Protein AF-A0AAV3X6A4-F1 (afdb_monomer)

Structure (mmCIF, N/CA/C/O backbone):
data_AF-A0AAV3X6A4-F1
#
_entry.id   AF-A0AAV3X6A4-F1
#
loop_
_atom_site.group_PDB
_atom_site.id
_atom_site.type_symbol
_atom_site.label_atom_id
_atom_site.label_alt_id
_atom_site.label_comp_id
_atom_site.label_asym_id
_atom_site.label_entity_id
_atom_site.label_seq_id
_atom_site.pdbx_PDB_ins_code
_atom_site.Cartn_x
_atom_site.Cartn_y
_atom_site.Cartn_z
_atom_site.occupancy
_atom_site.B_iso_or_equiv
_atom_site.auth_seq_id
_atom_site.auth_comp_id
_atom_site.auth_asym_id
_atom_site.auth_atom_id
_atom_site.pdbx_PDB_model_num
ATOM 1 N N . MET A 1 1 ? -1.739 -6.116 -9.321 1.00 75.75 1 MET A N 1
ATOM 2 C CA . MET A 1 1 ? -0.324 -6.012 -8.941 1.00 75.75 1 MET A CA 1
ATOM 3 C C . MET A 1 1 ? 0.551 -6.293 -10.141 1.00 75.75 1 MET A C 1
ATOM 5 O O . MET A 1 1 ? 0.856 -5.336 -10.820 1.00 75.75 1 MET A O 1
ATOM 9 N N . GLY A 1 2 ? 0.948 -7.527 -10.490 1.00 83.94 2 GLY A N 1
ATOM 10 C CA . GLY A 1 2 ? 1.810 -7.723 -11.683 1.00 83.94 2 GLY A CA 1
ATOM 11 C C . GLY A 1 2 ? 3.144 -6.948 -11.630 1.00 83.94 2 GLY A C 1
ATOM 12 O O . GLY A 1 2 ? 3.832 -6.806 -12.637 1.00 83.94 2 GLY A O 1
ATOM 13 N N . ILE A 1 3 ? 3.498 -6.444 -10.444 1.00 87.50 3 ILE A N 1
ATOM 14 C CA . ILE A 1 3 ? 4.680 -5.636 -10.171 1.00 87.50 3 ILE A CA 1
ATOM 15 C C . ILE A 1 3 ? 5.885 -6.570 -10.107 1.00 87.50 3 ILE A C 1
ATOM 17 O O . ILE A 1 3 ? 5.849 -7.618 -9.457 1.00 87.50 3 ILE A O 1
ATOM 21 N N . ASN A 1 4 ? 6.973 -6.187 -10.772 1.00 91.12 4 ASN A N 1
ATOM 22 C CA . ASN A 1 4 ? 8.206 -6.958 -10.721 1.00 91.12 4 ASN A CA 1
ATOM 23 C C . ASN A 1 4 ? 8.844 -6.862 -9.326 1.00 91.12 4 ASN A C 1
ATOM 25 O O . ASN A 1 4 ? 8.891 -5.791 -8.721 1.00 91.12 4 ASN A O 1
ATOM 29 N N . ARG A 1 5 ? 9.430 -7.963 -8.846 1.00 89.81 5 ARG A N 1
ATOM 30 C CA . ARG A 1 5 ? 10.209 -7.981 -7.599 1.00 89.81 5 ARG A CA 1
ATOM 31 C C . ARG A 1 5 ? 11.310 -6.913 -7.559 1.00 89.81 5 ARG A C 1
ATOM 33 O O . ARG A 1 5 ? 11.608 -6.393 -6.491 1.00 89.81 5 ARG A O 1
ATOM 40 N N . SER A 1 6 ? 11.923 -6.587 -8.703 1.00 93.19 6 SER A N 1
ATOM 41 C CA . SER A 1 6 ? 12.967 -5.560 -8.782 1.00 93.19 6 SER A CA 1
ATOM 42 C C . SER A 1 6 ? 12.410 -4.170 -8.490 1.00 93.19 6 SER A C 1
ATOM 44 O O . SER A 1 6 ? 13.068 -3.386 -7.818 1.00 93.19 6 SER A O 1
ATOM 46 N N . THR A 1 7 ? 11.182 -3.892 -8.924 1.00 92.19 7 THR A N 1
ATOM 47 C CA . THR A 1 7 ? 10.470 -2.647 -8.631 1.00 92.19 7 THR A CA 1
ATOM 48 C C . THR A 1 7 ? 10.177 -2.524 -7.137 1.00 92.19 7 THR A C 1
ATOM 50 O O . THR A 1 7 ? 10.469 -1.491 -6.547 1.00 92.19 7 THR A O 1
ATOM 53 N N . VAL A 1 8 ? 9.708 -3.601 -6.495 1.00 90.06 8 VAL A N 1
ATOM 54 C CA . VAL A 1 8 ? 9.507 -3.622 -5.033 1.00 90.06 8 VAL A CA 1
ATOM 55 C C . VAL A 1 8 ? 10.826 -3.406 -4.286 1.00 90.06 8 VAL A C 1
ATOM 57 O O . VAL A 1 8 ? 10.872 -2.652 -3.320 1.00 90.06 8 VAL A O 1
ATOM 60 N N . SER A 1 9 ? 11.915 -4.021 -4.757 1.00 92.50 9 SER A N 1
ATOM 61 C CA . SER A 1 9 ? 13.250 -3.817 -4.182 1.00 92.50 9 SER A CA 1
ATOM 62 C C . SER A 1 9 ? 13.694 -2.351 -4.262 1.00 92.50 9 SER A C 1
ATOM 64 O O . SER A 1 9 ? 14.262 -1.828 -3.309 1.00 92.50 9 SER A O 1
ATOM 66 N N . GLN A 1 10 ? 13.403 -1.655 -5.364 1.00 93.75 10 GLN A N 1
ATOM 67 C CA . GLN A 1 10 ? 13.718 -0.229 -5.504 1.00 93.75 10 GLN A CA 1
ATOM 68 C C . GLN A 1 10 ? 12.927 0.646 -4.525 1.00 93.75 10 GLN A C 1
ATOM 70 O O . GLN A 1 10 ? 13.499 1.587 -3.983 1.00 93.75 10 GLN A O 1
ATOM 75 N N . TRP A 1 11 ? 11.656 0.315 -4.268 1.00 91.50 11 TRP A N 1
ATOM 76 C CA . TRP A 1 11 ? 10.832 1.008 -3.269 1.00 91.50 11 TRP A CA 1
ATOM 77 C C . TRP A 1 11 ? 11.357 0.796 -1.853 1.00 91.50 11 TRP A C 1
ATOM 79 O O . TRP A 1 11 ? 11.419 1.728 -1.060 1.00 91.50 11 TRP A O 1
ATOM 89 N N . PHE A 1 12 ? 11.756 -0.438 -1.539 1.00 88.06 12 PHE A N 1
ATOM 90 C CA . PHE A 1 12 ? 12.307 -0.778 -0.232 1.00 88.06 12 PHE A CA 1
ATOM 91 C C . PHE A 1 12 ? 13.635 -0.064 0.041 1.00 88.06 12 PHE A C 1
ATOM 93 O O . PHE A 1 12 ? 13.850 0.415 1.147 1.00 88.06 12 PHE A O 1
ATOM 100 N N . ASN A 1 13 ? 14.500 0.035 -0.971 1.00 92.69 13 ASN A N 1
ATOM 101 C CA . ASN A 1 13 ? 15.779 0.743 -0.880 1.00 92.69 13 ASN A CA 1
ATOM 102 C C . ASN A 1 13 ? 15.655 2.257 -1.138 1.00 92.69 13 ASN A C 1
ATOM 104 O O . ASN A 1 13 ? 16.672 2.899 -1.390 1.00 92.69 13 ASN A O 1
ATOM 108 N N . GLU A 1 14 ? 14.433 2.806 -1.165 1.00 87.00 14 GLU A N 1
ATOM 109 C CA . GLU A 1 14 ? 14.153 4.244 -1.341 1.00 87.00 14 GLU A CA 1
ATOM 110 C C . GLU A 1 14 ? 14.828 4.863 -2.583 1.00 87.00 14 GLU A C 1
ATOM 112 O O . GLU A 1 14 ? 15.050 6.063 -2.684 1.00 87.00 14 GLU A O 1
ATOM 117 N N . THR A 1 15 ? 15.154 4.034 -3.579 1.00 91.81 15 THR A N 1
ATOM 118 C CA . THR A 1 15 ? 15.798 4.478 -4.824 1.00 91.81 15 THR A CA 1
ATOM 119 C C . THR A 1 15 ? 14.774 5.070 -5.794 1.00 91.81 15 THR 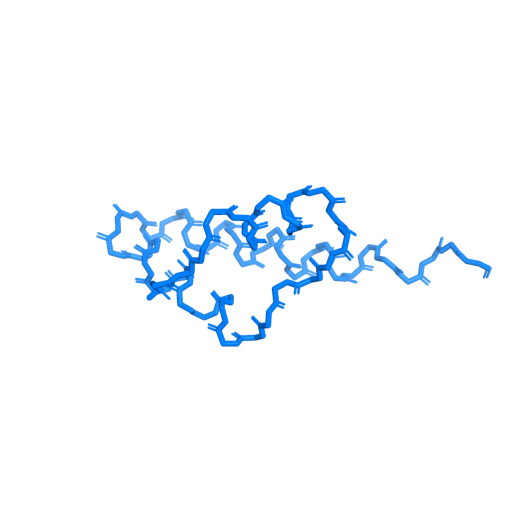A C 1
ATOM 121 O O . THR A 1 15 ? 15.117 5.816 -6.710 1.00 91.81 15 THR A O 1
ATOM 124 N N . ARG A 1 16 ? 13.504 4.689 -5.635 1.00 88.62 16 ARG A N 1
ATOM 125 C CA . ARG A 1 16 ? 12.365 5.170 -6.412 1.00 88.62 16 ARG A CA 1
ATOM 126 C C . ARG A 1 16 ? 11.105 5.005 -5.577 1.00 88.62 16 ARG A C 1
ATOM 128 O O . ARG A 1 16 ? 10.928 3.948 -4.982 1.00 88.62 16 ARG A O 1
ATOM 135 N N . ASP A 1 17 ? 10.198 5.968 -5.633 1.00 88.44 17 ASP A N 1
ATOM 136 C CA . ASP A 1 17 ? 8.902 5.836 -4.974 1.00 88.44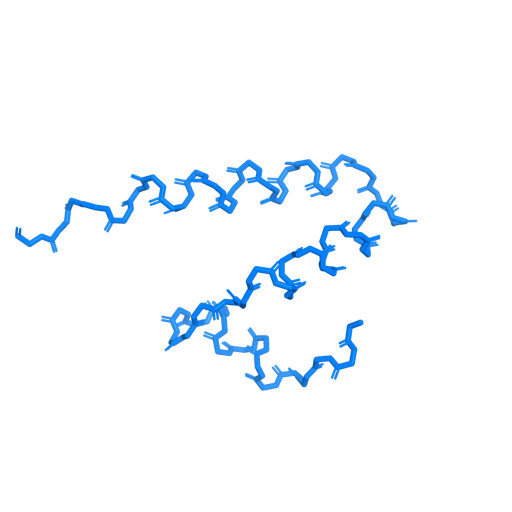 17 ASP A CA 1
ATOM 137 C C . ASP A 1 17 ? 7.900 4.994 -5.782 1.00 88.44 17 ASP A C 1
ATOM 139 O O . ASP A 1 17 ? 7.932 4.974 -7.025 1.00 88.44 17 ASP A O 1
ATOM 143 N N . PRO A 1 18 ? 6.982 4.284 -5.103 1.00 90.44 18 PRO A N 1
ATOM 144 C CA . PRO A 1 18 ? 5.831 3.679 -5.758 1.00 90.44 18 PRO A CA 1
ATOM 145 C C . PRO A 1 18 ? 4.926 4.761 -6.364 1.00 90.44 18 PRO A C 1
ATOM 147 O O . PRO A 1 18 ? 4.763 5.844 -5.807 1.00 90.44 18 PRO A O 1
ATOM 150 N N . SER A 1 19 ? 4.305 4.464 -7.510 1.00 91.38 19 SER A N 1
ATOM 151 C CA . SER A 1 19 ? 3.272 5.339 -8.073 1.00 91.38 19 SER A CA 1
ATOM 152 C C . SER A 1 19 ? 2.004 5.295 -7.217 1.00 91.38 19 SER A C 1
ATOM 154 O O . SER A 1 19 ? 1.738 4.297 -6.548 1.00 91.38 19 SER A O 1
ATOM 156 N N . ALA A 1 20 ? 1.166 6.332 -7.296 1.00 89.81 20 ALA A N 1
ATOM 157 C CA . ALA A 1 20 ? -0.137 6.341 -6.622 1.00 89.81 20 ALA A CA 1
ATOM 158 C C . ALA A 1 20 ? -1.018 5.135 -7.014 1.00 89.81 20 ALA A C 1
ATOM 160 O O . ALA A 1 20 ? -1.732 4.578 -6.180 1.00 89.81 20 ALA A O 1
ATOM 161 N N . GLU A 1 21 ? -0.921 4.685 -8.268 1.00 91.88 21 GLU A N 1
ATOM 162 C CA . GLU A 1 21 ? -1.569 3.460 -8.748 1.00 91.88 21 GLU A CA 1
ATOM 163 C C . GLU A 1 21 ? -1.049 2.222 -8.005 1.00 91.88 21 GLU A C 1
ATOM 165 O O . GLU A 1 21 ? -1.838 1.461 -7.452 1.00 91.88 21 GLU A O 1
ATOM 170 N N . ALA A 1 22 ? 0.274 2.063 -7.891 1.00 92.75 22 ALA A N 1
ATOM 171 C CA . ALA A 1 22 ? 0.874 0.944 -7.171 1.00 92.75 22 ALA A CA 1
ATOM 172 C C . ALA A 1 22 ? 0.499 0.942 -5.681 1.00 92.75 22 ALA A C 1
ATOM 174 O O . ALA A 1 22 ? 0.179 -0.110 -5.133 1.00 92.75 22 ALA A O 1
ATOM 175 N N . VAL A 1 23 ? 0.485 2.110 -5.035 1.00 92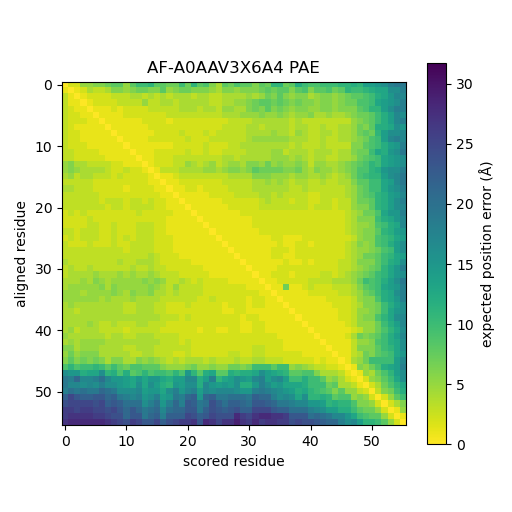.56 23 VAL A N 1
ATOM 176 C CA . VAL A 1 23 ? 0.031 2.268 -3.643 1.00 92.56 23 VAL A CA 1
ATOM 177 C C . VAL A 1 23 ? -1.421 1.809 -3.498 1.00 92.56 23 VAL A C 1
ATOM 179 O O . VAL A 1 23 ? -1.730 1.030 -2.600 1.00 92.56 23 VAL A O 1
ATOM 182 N N . THR A 1 24 ? -2.299 2.222 -4.415 1.00 93.00 24 THR A 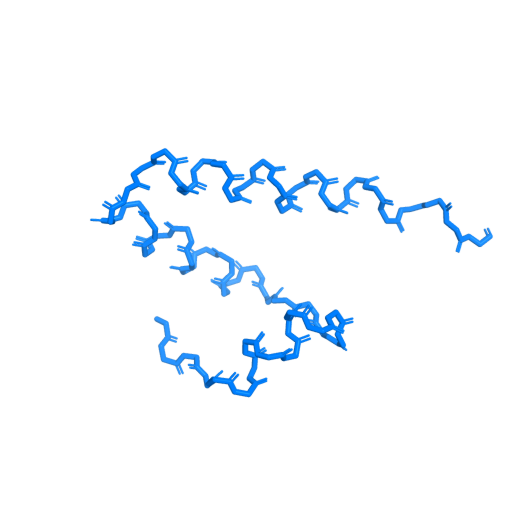N 1
ATOM 183 C CA . THR A 1 24 ? -3.718 1.831 -4.415 1.00 93.00 24 THR A CA 1
ATOM 184 C C . THR A 1 24 ? -3.886 0.321 -4.588 1.00 93.00 24 THR A C 1
ATOM 186 O O . THR A 1 24 ? -4.698 -0.303 -3.900 1.00 93.00 24 THR A O 1
ATOM 189 N N . GLU A 1 25 ? -3.099 -0.297 -5.470 1.00 94.38 25 GLU A N 1
ATOM 190 C CA . GLU A 1 25 ? -3.129 -1.745 -5.657 1.00 94.38 25 GLU A CA 1
ATOM 191 C C . GLU A 1 25 ? -2.607 -2.516 -4.436 1.00 94.38 25 GLU A C 1
ATOM 193 O O . GLU A 1 25 ? -3.175 -3.557 -4.095 1.00 94.38 25 GLU A O 1
ATOM 198 N N . ILE A 1 26 ? -1.567 -2.011 -3.760 1.00 93.19 26 ILE A N 1
ATOM 199 C CA . ILE A 1 26 ? -1.039 -2.593 -2.516 1.00 93.19 26 ILE A CA 1
ATOM 200 C C . ILE A 1 26 ? -2.103 -2.541 -1.424 1.00 93.19 26 ILE A C 1
ATOM 202 O O . ILE A 1 26 ? -2.373 -3.563 -0.798 1.00 93.19 26 ILE A O 1
ATOM 206 N N . VAL A 1 27 ? -2.748 -1.389 -1.233 1.00 94.38 27 VAL A N 1
ATOM 207 C CA . VAL A 1 27 ? -3.834 -1.220 -0.255 1.00 94.38 27 VAL A CA 1
ATOM 208 C C . VAL A 1 27 ? -4.973 -2.188 -0.559 1.00 94.38 27 VAL A C 1
ATOM 210 O O . VAL A 1 27 ? -5.352 -2.970 0.306 1.00 94.38 27 VAL A O 1
ATOM 213 N N . SER A 1 28 ? -5.433 -2.237 -1.812 1.00 94.44 28 SER A N 1
ATOM 214 C CA . SER A 1 28 ? -6.511 -3.139 -2.243 1.00 94.44 28 SER A CA 1
ATOM 215 C C . SER A 1 28 ? -6.165 -4.622 -2.046 1.00 94.44 28 SER A C 1
ATOM 217 O O . SER A 1 28 ? -7.042 -5.457 -1.822 1.00 94.44 28 SER A O 1
ATOM 219 N N . ALA A 1 29 ? -4.887 -4.989 -2.181 1.00 93.94 29 ALA A N 1
ATOM 220 C CA . ALA A 1 29 ? -4.417 -6.346 -1.925 1.00 93.94 29 ALA A CA 1
ATOM 221 C C . ALA A 1 29 ? -4.339 -6.644 -0.421 1.00 93.94 29 ALA A C 1
ATOM 223 O O . ALA A 1 29 ? -4.763 -7.720 0.002 1.00 93.94 29 ALA A O 1
ATOM 224 N N . LEU A 1 30 ? -3.843 -5.697 0.380 1.00 94.88 30 LEU A N 1
ATOM 225 C CA . LEU A 1 30 ? -3.785 -5.810 1.834 1.00 94.88 30 LEU A CA 1
ATOM 226 C C . LEU A 1 30 ? -5.184 -5.902 2.439 1.00 94.88 30 LEU A C 1
ATOM 228 O O . LEU A 1 30 ? -5.389 -6.756 3.287 1.00 94.88 30 LEU A O 1
ATOM 232 N N . GLU A 1 31 ? -6.165 -5.135 1.959 1.00 94.94 31 GLU A N 1
ATOM 233 C CA . GLU A 1 31 ? -7.552 -5.186 2.447 1.00 94.94 31 GLU A CA 1
ATOM 234 C C . GLU A 1 31 ? -8.166 -6.586 2.328 1.00 94.94 31 GLU A C 1
ATOM 236 O O . GLU A 1 31 ? -8.887 -7.027 3.219 1.00 94.94 31 GLU A O 1
ATOM 241 N N . LYS A 1 32 ? -7.834 -7.321 1.257 1.00 95.56 32 LYS A N 1
ATOM 242 C CA . LYS A 1 32 ? -8.303 -8.700 1.040 1.00 95.56 32 LYS A CA 1
ATOM 243 C C . LYS A 1 32 ? -7.663 -9.716 1.986 1.00 95.56 32 LYS A C 1
ATOM 245 O O . LYS A 1 32 ? -8.218 -10.795 2.169 1.00 95.56 32 LYS A O 1
ATOM 250 N N . ILE A 1 33 ? -6.485 -9.407 2.524 1.00 95.25 33 ILE A N 1
ATOM 251 C CA . ILE A 1 33 ? -5.713 -10.296 3.402 1.00 95.25 33 ILE A CA 1
ATOM 252 C C . ILE A 1 33 ? -5.977 -9.943 4.869 1.00 95.25 33 ILE A C 1
ATOM 254 O O . ILE A 1 33 ? -6.270 -10.815 5.682 1.00 95.25 33 ILE A 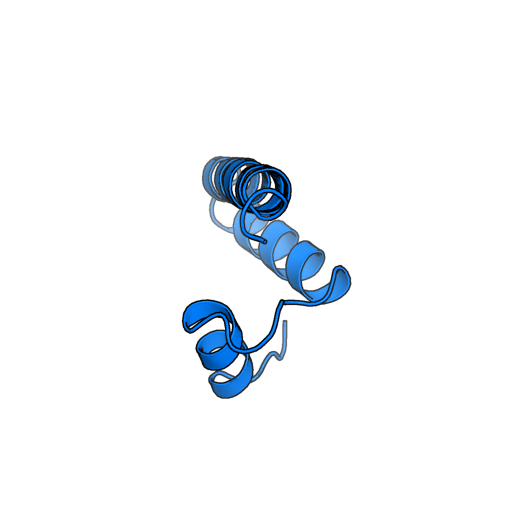O 1
ATOM 258 N N . ASN A 1 34 ? -5.850 -8.662 5.204 1.00 95.69 34 ASN A N 1
ATOM 259 C CA . ASN A 1 34 ? -6.044 -8.085 6.522 1.00 95.69 34 ASN A CA 1
ATOM 260 C C . ASN A 1 34 ? -6.324 -6.575 6.395 1.00 95.69 34 ASN A C 1
ATOM 262 O O . ASN A 1 34 ? -5.421 -5.774 6.141 1.00 95.69 34 ASN A O 1
ATOM 266 N N . GLU A 1 35 ? -7.568 -6.179 6.656 1.00 94.06 35 GLU A N 1
ATOM 267 C CA . GLU A 1 35 ? -8.006 -4.780 6.620 1.00 94.06 35 GLU A CA 1
ATOM 268 C C . GLU A 1 35 ? -7.200 -3.865 7.564 1.00 94.06 35 GLU A C 1
ATOM 270 O O . GLU A 1 35 ? -6.917 -2.715 7.226 1.00 94.06 35 GLU A O 1
ATOM 275 N N . ALA A 1 36 ? -6.776 -4.362 8.732 1.00 94.19 36 ALA A N 1
ATOM 276 C CA . ALA A 1 36 ? -5.970 -3.576 9.665 1.00 94.19 36 ALA A CA 1
ATOM 277 C C . ALA A 1 36 ? -4.584 -3.253 9.084 1.00 94.19 36 ALA A C 1
ATOM 279 O O . ALA A 1 36 ? -4.117 -2.123 9.217 1.00 94.19 36 ALA A O 1
ATOM 280 N N . ALA A 1 37 ? -3.972 -4.203 8.369 1.00 93.56 37 ALA A N 1
ATOM 281 C CA . ALA A 1 37 ? -2.679 -4.000 7.718 1.00 93.56 37 ALA A CA 1
ATOM 282 C C . ALA A 1 37 ? -2.763 -2.971 6.577 1.00 93.56 37 ALA A C 1
ATOM 284 O O . ALA A 1 37 ? -1.837 -2.187 6.386 1.00 93.56 37 ALA A O 1
ATOM 285 N N . ALA A 1 38 ? -3.879 -2.930 5.842 1.00 94.88 38 ALA A N 1
ATOM 286 C CA . ALA A 1 38 ? -4.107 -1.914 4.814 1.00 94.88 38 ALA A CA 1
ATOM 287 C C . ALA A 1 38 ? -4.175 -0.496 5.404 1.00 94.88 38 ALA A C 1
ATOM 289 O O . ALA A 1 38 ? -3.550 0.429 4.882 1.00 94.88 38 ALA A O 1
ATOM 290 N N . LYS A 1 39 ? -4.895 -0.333 6.522 1.00 93.31 39 LYS A N 1
ATOM 291 C CA . LYS A 1 39 ? -4.988 0.949 7.237 1.00 93.31 39 LYS A CA 1
ATOM 292 C C . LYS A 1 39 ? -3.637 1.378 7.801 1.00 93.31 39 LYS A C 1
ATOM 294 O O . LYS A 1 39 ? -3.249 2.530 7.635 1.00 93.31 39 LYS A O 1
ATOM 299 N N . GLU A 1 40 ? -2.911 0.455 8.427 1.00 94.38 40 GLU A N 1
ATOM 300 C CA . GLU A 1 40 ? -1.577 0.724 8.970 1.00 94.38 40 GLU A CA 1
ATOM 301 C C . GLU A 1 40 ? -0.591 1.128 7.868 1.00 94.38 40 GLU A C 1
ATOM 303 O O . GLU A 1 40 ? 0.126 2.117 8.014 1.00 94.38 40 GLU A O 1
ATOM 308 N N . PHE A 1 41 ? -0.621 0.444 6.721 1.00 92.31 41 PHE A N 1
ATOM 309 C CA . PHE A 1 41 ? 0.187 0.807 5.560 1.00 92.31 41 PHE A CA 1
ATOM 310 C C . PHE A 1 41 ? -0.087 2.241 5.083 1.00 92.31 41 PHE A C 1
AT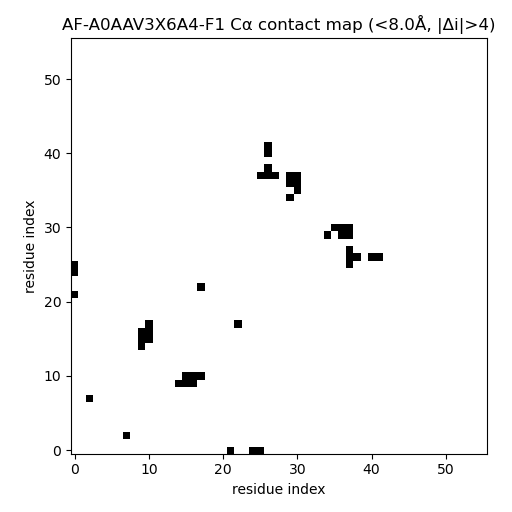OM 312 O O . PHE A 1 41 ? 0.861 2.981 4.836 1.00 92.31 41 PHE A O 1
ATOM 319 N N . LEU A 1 42 ? -1.353 2.665 4.994 1.00 91.31 42 LEU A N 1
ATOM 320 C CA . LEU A 1 42 ? -1.708 4.037 4.607 1.00 91.31 42 LEU A CA 1
ATOM 321 C C . LEU A 1 42 ? -1.204 5.080 5.609 1.00 91.31 42 LEU A C 1
ATOM 323 O O . LEU A 1 42 ? -0.672 6.108 5.196 1.00 91.31 42 LEU A O 1
ATOM 327 N N . VAL A 1 43 ? -1.345 4.814 6.911 1.00 91.81 43 VAL A N 1
ATOM 328 C CA . VAL A 1 43 ? -0.838 5.703 7.968 1.00 91.81 43 VAL A CA 1
ATOM 329 C C . VAL A 1 43 ? 0.677 5.853 7.860 1.00 91.81 43 VAL A C 1
ATOM 331 O O . VAL A 1 43 ? 1.181 6.973 7.891 1.00 91.81 43 VAL A O 1
ATOM 334 N N . LEU A 1 44 ? 1.401 4.745 7.679 1.00 89.56 44 LEU A N 1
ATOM 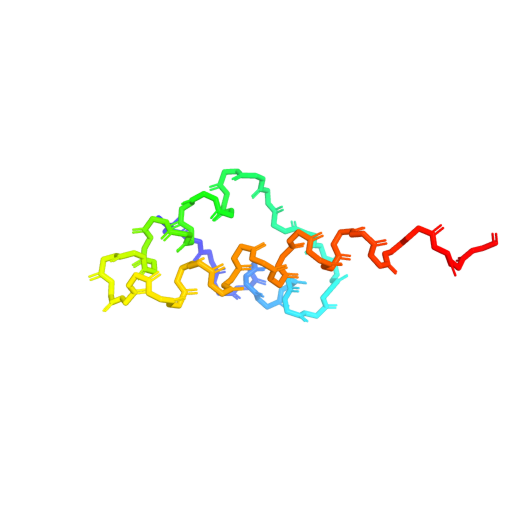335 C CA . LEU A 1 44 ? 2.855 4.758 7.523 1.00 89.56 44 LEU A CA 1
ATOM 336 C C . LEU A 1 44 ? 3.288 5.441 6.221 1.00 89.56 44 LEU A C 1
ATOM 338 O O . LEU A 1 44 ? 4.232 6.222 6.233 1.00 89.56 44 LEU A O 1
ATOM 342 N N . TYR A 1 45 ? 2.596 5.192 5.108 1.00 86.12 45 TYR A N 1
ATOM 343 C CA . TYR A 1 45 ? 2.926 5.779 3.810 1.00 86.12 45 TYR A CA 1
ATOM 344 C C . TYR A 1 45 ? 2.690 7.297 3.790 1.00 86.12 45 TYR A C 1
ATOM 346 O O . TYR A 1 45 ? 3.579 8.049 3.400 1.00 86.12 45 TYR A O 1
ATOM 354 N N . LEU A 1 46 ? 1.536 7.765 4.278 1.00 85.62 46 LEU A N 1
ATOM 355 C CA . LEU A 1 46 ? 1.229 9.197 4.380 1.00 85.62 46 LEU A CA 1
ATOM 356 C C . LEU A 1 46 ? 2.082 9.892 5.450 1.00 85.62 46 LEU A C 1
ATOM 358 O O . LEU A 1 46 ? 2.544 11.008 5.236 1.00 85.62 46 LEU A O 1
ATOM 362 N N . GLY A 1 47 ? 2.339 9.227 6.579 1.00 79.44 47 GLY A N 1
ATOM 363 C CA . GLY A 1 47 ? 3.238 9.728 7.620 1.00 79.44 47 GLY A CA 1
ATOM 364 C C . GLY A 1 47 ? 4.686 9.859 7.140 1.00 79.44 47 GLY A C 1
ATOM 365 O O . GLY A 1 47 ? 5.345 10.844 7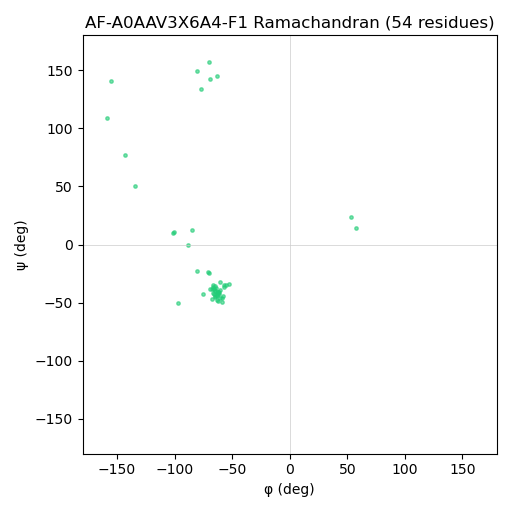.459 1.00 79.44 47 GLY A O 1
ATOM 366 N N . ARG A 1 48 ? 5.160 8.924 6.305 1.00 66.50 48 ARG A N 1
ATOM 367 C CA . ARG A 1 48 ? 6.466 9.010 5.635 1.00 66.50 48 ARG A CA 1
ATOM 368 C C . ARG A 1 48 ? 6.521 10.178 4.649 1.00 66.50 48 ARG A C 1
ATOM 370 O O . ARG A 1 48 ? 7.561 10.817 4.555 1.00 66.50 48 ARG A O 1
ATOM 377 N N . ILE A 1 49 ? 5.426 10.492 3.951 1.00 59.97 49 ILE A N 1
ATOM 378 C CA . ILE A 1 49 ? 5.362 11.677 3.076 1.00 59.97 49 ILE A CA 1
ATOM 379 C C . ILE A 1 49 ? 5.542 12.965 3.894 1.00 59.97 49 ILE A C 1
ATOM 381 O O . ILE A 1 49 ? 6.297 13.837 3.486 1.00 59.97 49 ILE A O 1
ATOM 385 N N . VAL A 1 50 ? 4.918 13.069 5.072 1.00 59.88 50 VAL A N 1
ATOM 386 C CA . VAL A 1 50 ? 5.019 14.271 5.926 1.00 59.88 50 VAL A CA 1
ATOM 387 C C . VAL A 1 50 ? 6.414 14.445 6.550 1.00 59.88 50 VAL A C 1
ATOM 389 O O . VAL A 1 50 ? 6.801 15.564 6.867 1.00 59.88 50 VAL A O 1
ATOM 392 N N . GLN A 1 51 ? 7.193 13.371 6.716 1.00 58.66 51 GLN A N 1
ATOM 393 C CA . GLN A 1 51 ? 8.527 13.426 7.333 1.00 58.66 51 GLN A CA 1
ATOM 394 C C . GLN A 1 51 ? 9.690 13.714 6.365 1.00 58.66 51 GLN A C 1
ATOM 396 O O . GLN A 1 51 ? 10.826 13.803 6.822 1.00 58.66 51 GLN A O 1
ATOM 401 N N . ASN A 1 52 ? 9.442 13.877 5.061 1.00 55.78 52 ASN A N 1
ATOM 402 C CA . ASN A 1 52 ? 10.507 14.059 4.062 1.00 55.78 52 ASN A CA 1
ATOM 403 C C . ASN A 1 52 ? 10.740 15.513 3.595 1.00 55.78 52 ASN A C 1
ATOM 405 O O . ASN A 1 52 ? 11.530 15.717 2.679 1.00 55.78 52 ASN A O 1
ATOM 409 N N . ASP A 1 53 ? 10.133 16.516 4.239 1.00 55.41 53 ASP A N 1
ATOM 410 C CA . ASP A 1 53 ? 10.256 17.934 3.838 1.00 55.41 53 ASP A CA 1
ATOM 411 C C . ASP A 1 53 ? 11.247 18.776 4.677 1.00 55.41 53 ASP A C 1
ATOM 413 O O . ASP A 1 53 ? 11.300 19.989 4.510 1.00 55.41 53 ASP A O 1
ATOM 417 N N . ASP A 1 54 ? 12.078 18.173 5.540 1.00 56.34 54 ASP A N 1
ATOM 418 C CA . ASP A 1 54 ? 12.997 18.922 6.425 1.00 56.34 54 ASP A CA 1
ATOM 419 C C . ASP A 1 54 ? 14.437 18.367 6.464 1.00 56.34 54 ASP A C 1
ATOM 421 O O . ASP A 1 54 ? 15.025 18.177 7.529 1.00 56.34 54 ASP A O 1
ATOM 425 N N . GLN A 1 55 ? 15.057 18.144 5.301 1.00 50.28 55 GLN A N 1
ATOM 426 C CA . GLN A 1 55 ? 16.525 18.174 5.192 1.00 50.28 55 GLN A CA 1
ATOM 427 C C . GLN A 1 55 ? 16.990 18.782 3.860 1.00 50.28 55 GLN A C 1
ATOM 429 O O . GLN A 1 55 ? 17.443 18.060 2.972 1.00 50.28 55 GLN A O 1
ATOM 434 N N . THR A 1 56 ? 16.949 20.113 3.723 1.00 38.47 56 THR A N 1
ATOM 435 C CA . THR A 1 56 ? 18.038 20.883 3.077 1.00 38.47 56 THR A CA 1
ATOM 436 C C . THR A 1 56 ? 18.047 22.342 3.518 1.00 38.47 56 THR A C 1
ATOM 438 O O . THR A 1 56 ? 16.975 22.978 3.477 1.00 38.47 56 THR A O 1
#

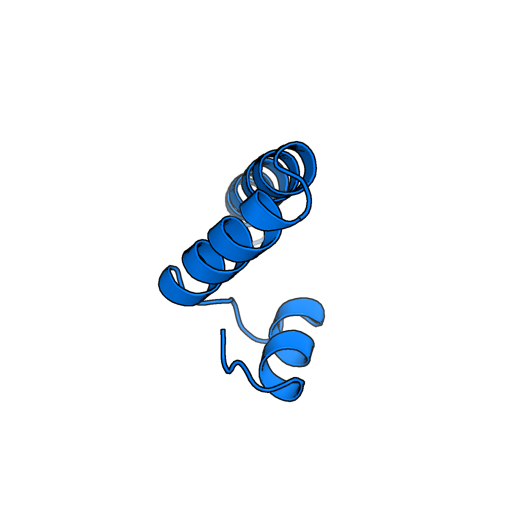Organism: NCBI:txid2530354

Radius of gyration: 12.27 Å; Cα contacts (8 Å, |Δi|>4): 23; chains: 1; bounding box: 26×31×21 Å

Foldseek 3Di:
DPDDPVNVVCCVVVVDNDDPVRLVVVLVVCCVVPNVVSVVSVCVVVVVVVPPPPDD

Secondary structure (DSSP, 8-state):
----HHHHHHHHTTSSPPPHHHHHHHHHHHHHH-HHHHHHHHHHHHHHHHTTS---

Nearest PDB structures (foldseek):
  7sa1-assembly2_C  TM=4.737E-01  e=8.152E+00  Arabidopsis thaliana

InterPro domains:
  IPR001387 Cro/C1-type, helix-turn-helix domain [PF01381] (1-31)
  IPR001387 Cro/C1-type, helix-turn-helix domain [PS50943] (1-36)
  IPR001387 Cro/C1-type, helix-turn-helix domain [cd00093] (1-31)

Solvent-accessible surface area (backbone atoms only — not comparable to full-atom values): 3417 Å² total; per-residue (Å²): 121,97,70,53,71,66,58,54,49,32,40,75,68,68,75,41,82,74,51,73,68,55,51,51,45,50,36,60,52,30,44,76,76,38,54,67,57,22,54,51,49,50,53,52,54,55,51,51,59,70,68,69,80,81,85,132

Sequence (56 aa):
MGINRSTVSQWFNETRDPSAEAVTEIVSALEKINEAAAKEFLVLYLGRIVQNDDQT

Mean predicted aligned error: 6.03 Å

pLDDT: mean 85.5, std 13.87, range [38.47, 95.69]